Protein AF-A0A2G2ZID5-F1 (afdb_monomer_lite)

pLDDT: mean 74.05, std 18.31, range [33.12, 95.06]

Structure (mmCIF, N/CA/C/O backbone):
data_AF-A0A2G2ZID5-F1
#
_entry.id   AF-A0A2G2ZID5-F1
#
loop_
_atom_site.group_PDB
_atom_site.id
_atom_site.type_symbol
_atom_site.label_atom_id
_atom_site.label_alt_id
_atom_site.label_comp_id
_atom_site.label_asym_id
_atom_site.label_entity_id
_atom_site.label_seq_id
_atom_site.pdbx_PDB_ins_code
_atom_site.Cartn_x
_atom_site.Cartn_y
_atom_site.Cartn_z
_atom_site.occupancy
_atom_site.B_iso_or_equiv
_atom_site.auth_seq_id
_atom_site.auth_comp_id
_atom_site.auth_asym_id
_atom_site.auth_atom_id
_atom_site.pdbx_PDB_model_num
ATOM 1 N N . MET A 1 1 ? 3.042 -4.777 -11.575 1.00 82.94 1 MET A N 1
ATOM 2 C CA . MET A 1 1 ? 2.086 -4.979 -10.453 1.00 82.94 1 MET A CA 1
ATOM 3 C C . MET A 1 1 ? 2.850 -5.056 -9.139 1.00 82.94 1 MET A C 1
ATOM 5 O O . MET A 1 1 ? 4.038 -5.363 -9.163 1.00 82.94 1 MET A O 1
ATOM 9 N N . GLY A 1 2 ? 2.201 -4.764 -8.011 1.00 88.75 2 GLY A N 1
ATOM 10 C CA . GLY A 1 2 ? 2.842 -4.778 -6.697 1.00 88.75 2 GLY A CA 1
ATOM 11 C C . GLY A 1 2 ? 1.893 -5.138 -5.565 1.00 88.75 2 GLY A C 1
ATOM 12 O O . GLY A 1 2 ? 0.688 -4.932 -5.674 1.00 88.75 2 GLY A O 1
ATOM 13 N N . THR A 1 3 ? 2.454 -5.658 -4.482 1.00 91.50 3 THR A N 1
ATOM 14 C CA . THR A 1 3 ? 1.758 -6.021 -3.250 1.00 91.50 3 THR A CA 1
ATOM 15 C C . THR A 1 3 ? 2.470 -5.378 -2.068 1.00 91.50 3 THR A C 1
ATOM 17 O O . THR A 1 3 ? 3.698 -5.417 -1.971 1.00 91.50 3 THR A O 1
ATOM 20 N N . ILE A 1 4 ? 1.684 -4.801 -1.166 1.00 91.50 4 ILE A N 1
ATOM 21 C CA . ILE A 1 4 ? 2.123 -4.209 0.097 1.00 91.50 4 ILE A CA 1
ATOM 22 C C . ILE A 1 4 ? 1.585 -5.058 1.249 1.00 91.50 4 ILE A C 1
ATOM 24 O O . ILE A 1 4 ? 0.416 -5.448 1.239 1.00 91.50 4 ILE A O 1
ATOM 28 N N . LEU A 1 5 ? 2.433 -5.361 2.233 1.00 94.06 5 LEU A N 1
ATOM 29 C CA . LEU A 1 5 ? 1.986 -6.000 3.467 1.00 94.06 5 LEU A CA 1
ATOM 30 C C . LEU A 1 5 ? 1.372 -4.951 4.390 1.00 94.06 5 LEU A C 1
ATOM 32 O O . LEU A 1 5 ? 1.993 -3.922 4.672 1.00 94.06 5 LEU A O 1
ATOM 36 N N . VAL A 1 6 ? 0.171 -5.250 4.879 1.00 93.94 6 VAL A N 1
ATOM 37 C CA . VAL A 1 6 ? -0.600 -4.350 5.733 1.00 93.94 6 VAL A CA 1
ATOM 38 C C . VAL A 1 6 ? -1.066 -5.081 6.982 1.00 93.94 6 VAL A C 1
ATOM 40 O O . VAL A 1 6 ? -1.410 -6.263 6.915 1.00 93.94 6 VAL A O 1
ATOM 43 N N . SER A 1 7 ? -1.106 -4.376 8.108 1.00 94.69 7 SER A N 1
ATOM 44 C CA . SER A 1 7 ? -1.646 -4.894 9.367 1.00 94.69 7 SER A CA 1
ATOM 45 C C . SER A 1 7 ? -2.805 -4.036 9.834 1.00 94.69 7 SER A C 1
ATOM 47 O O . SER A 1 7 ? -2.811 -2.829 9.603 1.00 94.69 7 SER A O 1
ATOM 49 N N . LYS A 1 8 ? -3.770 -4.660 10.510 1.00 95.06 8 LYS A N 1
ATOM 50 C CA . LYS A 1 8 ? -4.816 -3.931 11.222 1.00 95.06 8 LYS A CA 1
ATOM 51 C C . LYS A 1 8 ? -4.335 -3.524 12.606 1.00 95.06 8 LYS A C 1
ATOM 53 O O . LYS A 1 8 ? -3.747 -4.345 13.310 1.00 95.06 8 LYS A O 1
ATOM 58 N N . VAL A 1 9 ? -4.610 -2.287 12.988 1.00 94.56 9 VAL A N 1
ATOM 59 C CA . VAL A 1 9 ? -4.309 -1.718 14.307 1.00 94.56 9 VAL A CA 1
ATOM 60 C C . VAL A 1 9 ? -5.505 -0.920 14.828 1.00 94.56 9 VAL A C 1
ATOM 62 O O . VAL A 1 9 ? -6.477 -0.707 14.108 1.00 94.56 9 VAL A O 1
ATOM 65 N N . SER A 1 10 ? -5.468 -0.501 16.093 1.00 93.38 10 SER A N 1
ATOM 66 C CA . SER A 1 10 ? -6.459 0.436 16.629 1.00 93.38 10 SER A CA 1
ATOM 67 C C . SER A 1 10 ? -6.299 1.825 16.004 1.00 93.38 10 SER A C 1
ATOM 69 O O . SER A 1 10 ? -5.202 2.211 15.595 1.00 93.38 10 SER A O 1
ATOM 71 N N . ALA A 1 11 ? -7.387 2.598 15.980 1.00 88.38 11 ALA A N 1
ATOM 72 C CA . ALA A 1 11 ? -7.381 3.957 15.442 1.00 88.38 11 ALA A CA 1
ATOM 73 C C . ALA A 1 11 ? -6.366 4.869 16.150 1.00 88.38 11 ALA A C 1
ATOM 75 O O . ALA A 1 11 ? -5.655 5.610 15.481 1.00 88.38 11 ALA A O 1
ATOM 76 N N . ASP A 1 12 ? -6.219 4.731 17.473 1.00 87.38 12 ASP A N 1
ATOM 77 C CA . ASP A 1 12 ? -5.268 5.515 18.276 1.00 87.38 12 ASP A CA 1
ATOM 78 C C . ASP A 1 12 ? -3.801 5.274 17.894 1.00 87.38 12 ASP A C 1
ATOM 80 O O . ASP A 1 12 ? -2.930 6.073 18.213 1.00 87.38 12 ASP A O 1
ATOM 84 N N . THR A 1 13 ? -3.505 4.137 17.261 1.00 87.69 13 THR A N 1
ATOM 85 C CA . THR A 1 13 ? -2.150 3.763 16.838 1.00 87.69 13 THR A CA 1
ATOM 86 C C . THR A 1 13 ? -1.945 3.960 15.339 1.00 87.69 13 THR A C 1
ATOM 88 O O . THR A 1 13 ? -0.809 4.115 14.905 1.00 87.69 13 THR A O 1
ATOM 91 N N . ALA A 1 14 ? -3.014 3.966 14.540 1.00 88.94 14 ALA A N 1
ATOM 92 C CA . ALA A 1 14 ? -2.935 4.081 13.085 1.00 88.94 14 ALA A CA 1
ATOM 93 C C . ALA A 1 14 ? -2.243 5.377 12.625 1.00 88.94 14 ALA A C 1
ATOM 95 O O . ALA A 1 14 ? -1.384 5.312 11.742 1.00 88.94 14 ALA A O 1
ATOM 96 N N . SER A 1 15 ? -2.524 6.503 13.295 1.00 84.94 15 SER A N 1
ATOM 97 C CA . SER A 1 15 ? -1.991 7.833 12.956 1.00 84.94 15 SER A CA 1
ATOM 98 C C . SER A 1 15 ? -0.469 7.944 13.064 1.00 84.94 15 SER A C 1
ATOM 100 O O . SER A 1 15 ? 0.147 8.792 12.417 1.00 84.94 15 SER A O 1
ATOM 102 N N . GLU A 1 16 ? 0.162 7.065 13.846 1.00 86.31 16 GLU A N 1
ATOM 103 C CA . GLU A 1 16 ? 1.618 7.018 14.010 1.00 86.31 16 GLU A CA 1
ATOM 104 C C . GLU A 1 16 ? 2.333 6.395 12.796 1.00 86.31 16 GLU A C 1
ATOM 106 O O . GLU A 1 16 ? 3.562 6.466 12.680 1.00 86.31 16 GLU A O 1
ATOM 111 N N . PHE A 1 17 ? 1.580 5.793 11.870 1.00 88.81 17 PHE A N 1
ATOM 112 C CA . PHE A 1 17 ? 2.098 5.054 10.721 1.00 88.81 17 PHE A CA 1
ATOM 113 C C . PHE A 1 17 ? 1.574 5.594 9.379 1.00 88.81 17 PHE A C 1
ATOM 115 O O . PHE A 1 17 ? 0.850 6.584 9.288 1.00 88.81 17 PHE A O 1
ATOM 122 N N . GLY A 1 18 ? 2.010 4.955 8.288 1.00 86.38 18 GLY A N 1
ATOM 123 C CA . GLY A 1 18 ? 1.427 5.166 6.966 1.00 86.38 18 GLY A CA 1
ATOM 124 C C . GLY A 1 18 ? 0.110 4.409 6.848 1.00 86.38 18 GLY A C 1
ATOM 125 O O . GLY A 1 18 ? 0.119 3.176 6.822 1.00 86.38 18 GLY A O 1
ATOM 126 N N . GLU A 1 19 ? -0.993 5.142 6.766 1.00 89.69 19 GLU A N 1
ATOM 127 C CA . GLU A 1 19 ? -2.339 4.599 6.621 1.00 89.69 19 GLU A CA 1
ATOM 128 C C . GLU A 1 19 ? -2.688 4.398 5.147 1.00 89.69 19 GLU A C 1
ATOM 130 O O . GLU A 1 19 ? -2.270 5.157 4.264 1.00 89.69 19 GLU A O 1
ATOM 135 N N . LEU A 1 20 ? -3.485 3.367 4.872 1.00 90.44 20 LEU A N 1
ATOM 136 C CA . LEU A 1 20 ? -3.916 3.055 3.516 1.00 90.44 20 LEU A CA 1
ATOM 137 C C . LEU A 1 20 ? -5.383 2.650 3.422 1.00 90.44 20 LEU A C 1
ATOM 139 O O . LEU A 1 20 ? -5.897 1.859 4.218 1.00 90.44 20 LEU A O 1
ATOM 143 N N . ALA A 1 21 ? -6.034 3.144 2.374 1.00 89.81 21 ALA A N 1
ATOM 144 C CA . ALA A 1 21 ? -7.351 2.700 1.951 1.00 89.81 21 ALA A CA 1
ATOM 145 C C . ALA A 1 21 ? -7.193 1.710 0.797 1.00 89.81 21 ALA A C 1
ATOM 147 O O . ALA A 1 21 ? -6.443 1.956 -0.148 1.00 89.81 21 ALA A O 1
ATOM 148 N N . ALA A 1 22 ? -7.908 0.593 0.865 1.00 90.38 22 ALA A N 1
ATOM 149 C CA . ALA A 1 22 ? -7.933 -0.394 -0.203 1.00 90.38 22 ALA A CA 1
ATOM 150 C C . ALA A 1 22 ? -9.368 -0.811 -0.494 1.00 90.38 22 ALA A C 1
ATOM 152 O O . ALA A 1 22 ? -10.188 -0.873 0.429 1.00 90.38 22 ALA A O 1
ATOM 153 N N . ASP A 1 23 ? -9.642 -1.137 -1.752 1.00 91.69 23 ASP A N 1
ATOM 154 C CA . ASP A 1 23 ? -10.959 -1.583 -2.184 1.00 91.69 23 ASP A CA 1
ATOM 155 C C . ASP A 1 23 ? -11.397 -2.813 -1.359 1.00 91.69 23 ASP A C 1
ATOM 157 O O . ASP A 1 23 ? -10.613 -3.752 -1.156 1.00 91.69 23 ASP A O 1
ATOM 161 N N . PRO A 1 24 ? -12.623 -2.832 -0.810 1.00 89.81 24 PRO A N 1
ATOM 162 C CA . PRO A 1 24 ? -13.062 -3.917 0.056 1.00 89.81 24 PRO A CA 1
ATOM 163 C C . PRO A 1 24 ? -13.211 -5.254 -0.682 1.00 89.81 24 PRO A C 1
ATOM 165 O O . PRO A 1 24 ? -13.099 -6.293 -0.025 1.00 89.81 24 PRO A O 1
ATOM 168 N N . VAL A 1 25 ? -13.410 -5.241 -2.002 1.00 94.12 25 VAL A N 1
ATOM 169 C CA . VAL A 1 25 ? -13.604 -6.419 -2.854 1.00 94.12 25 VAL A CA 1
ATOM 170 C C . VAL A 1 25 ? -12.293 -6.820 -3.531 1.00 94.12 25 VAL A C 1
ATOM 172 O O . VAL A 1 25 ? -11.814 -7.928 -3.295 1.00 94.12 25 VAL A O 1
ATOM 175 N N . THR A 1 26 ? -11.680 -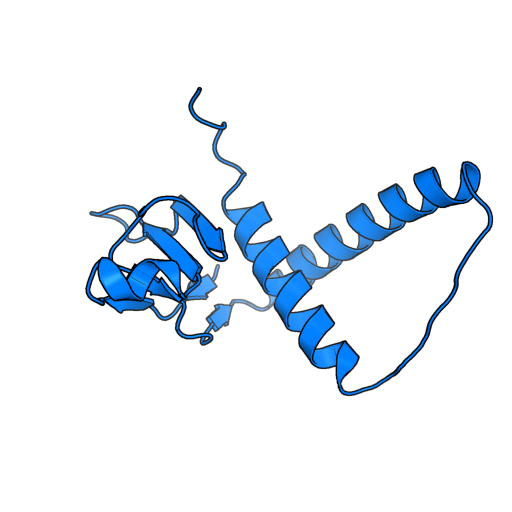5.932 -4.319 1.00 94.12 26 THR A N 1
ATOM 176 C CA . THR A 1 26 ? -10.481 -6.232 -5.126 1.00 94.12 26 THR A CA 1
ATOM 177 C C . THR A 1 26 ? -9.188 -6.205 -4.314 1.00 94.12 26 THR A C 1
ATOM 179 O O . THR A 1 26 ? -8.193 -6.799 -4.724 1.00 94.12 26 THR A O 1
ATOM 182 N N . LYS A 1 27 ? -9.199 -5.557 -3.139 1.00 90.81 27 LYS A N 1
ATOM 183 C CA . LYS A 1 27 ? -8.022 -5.300 -2.284 1.00 90.81 27 LYS A CA 1
ATOM 184 C C . LYS A 1 27 ? -6.951 -4.431 -2.939 1.00 90.81 27 LYS A C 1
ATOM 186 O O . LYS A 1 27 ? -5.834 -4.354 -2.427 1.00 90.81 27 LYS A O 1
ATOM 191 N N . GLU A 1 28 ? -7.284 -3.750 -4.027 1.00 90.94 28 GLU A N 1
ATOM 192 C CA . GLU A 1 28 ? -6.383 -2.797 -4.662 1.00 90.94 28 GLU A CA 1
ATOM 193 C C . GLU A 1 28 ? -6.176 -1.574 -3.766 1.00 90.94 28 GLU A C 1
ATOM 195 O O . GLU A 1 28 ? -7.107 -1.093 -3.121 1.00 90.94 28 GLU A O 1
ATOM 200 N N . LEU A 1 29 ? -4.934 -1.089 -3.703 1.00 88.44 29 LEU A N 1
ATOM 201 C CA . LEU A 1 29 ? -4.565 0.098 -2.937 1.00 88.44 29 LEU A CA 1
ATOM 202 C C . LEU A 1 29 ? -5.139 1.349 -3.619 1.00 88.44 29 LEU A C 1
ATOM 204 O O . LEU A 1 29 ? -4.748 1.668 -4.739 1.00 88.44 29 LEU A O 1
ATOM 208 N N . LEU A 1 30 ? -6.034 2.054 -2.927 1.00 88.25 30 LEU A N 1
ATOM 209 C CA . LEU A 1 30 ? -6.753 3.229 -3.433 1.00 88.25 30 LEU A CA 1
ATOM 210 C C . LEU A 1 30 ? -6.199 4.553 -2.914 1.00 88.25 30 LEU A C 1
ATOM 212 O O . LEU A 1 30 ? -6.257 5.551 -3.624 1.00 88.25 30 LEU A O 1
ATOM 216 N N . HIS A 1 31 ? -5.703 4.583 -1.675 1.00 86.19 31 HIS A N 1
ATOM 217 C CA . HIS A 1 31 ? -5.097 5.779 -1.090 1.00 86.19 31 HIS A CA 1
ATOM 218 C C . HIS A 1 31 ? -3.981 5.398 -0.124 1.00 86.19 31 HIS A C 1
ATOM 220 O O . HIS A 1 31 ? -4.106 4.413 0.604 1.00 86.19 31 HIS A O 1
ATOM 226 N N . TYR A 1 32 ? -2.912 6.190 -0.105 1.00 86.50 32 TYR A N 1
ATOM 227 C CA . TYR A 1 32 ? -1.832 6.090 0.871 1.00 86.50 32 TYR A CA 1
ATOM 228 C C . TYR A 1 32 ? -1.557 7.479 1.448 1.00 86.50 32 TYR A C 1
ATOM 230 O O . TYR A 1 32 ? -1.276 8.412 0.694 1.00 86.50 32 TYR A O 1
ATOM 238 N N . THR A 1 33 ? -1.598 7.598 2.773 1.00 83.94 33 THR A N 1
ATOM 239 C CA . THR A 1 33 ? -1.188 8.801 3.501 1.00 83.94 33 THR A CA 1
ATOM 240 C C . THR A 1 33 ? -0.099 8.429 4.492 1.00 83.94 33 THR A C 1
ATOM 242 O O . THR A 1 33 ? -0.260 7.524 5.305 1.00 83.94 33 THR A O 1
ATOM 245 N N . GLU A 1 34 ? 1.007 9.163 4.461 1.00 80.88 34 GLU A N 1
ATOM 246 C CA . GLU A 1 34 ? 2.033 9.064 5.493 1.00 80.88 34 GLU A CA 1
ATOM 247 C C . GLU A 1 34 ? 1.689 10.020 6.641 1.00 80.88 34 GLU A C 1
ATOM 249 O O . GLU A 1 34 ? 1.624 11.224 6.403 1.00 80.88 34 GLU A O 1
ATOM 254 N N . LYS A 1 35 ? 1.478 9.488 7.857 1.00 72.69 35 LYS A N 1
ATOM 255 C CA . LYS A 1 35 ? 1.176 10.259 9.079 1.00 72.69 35 LYS A CA 1
ATOM 256 C C . LYS A 1 35 ? 0.000 11.217 8.897 1.00 72.69 35 LYS A C 1
ATOM 258 O O . LYS A 1 35 ? 0.167 12.434 8.813 1.00 72.69 35 LYS A O 1
ATOM 263 N N . ALA A 1 36 ? -1.191 10.646 8.776 1.00 74.75 36 ALA A N 1
ATOM 264 C CA . ALA A 1 36 ? -2.396 11.429 8.573 1.00 74.75 36 ALA A CA 1
ATOM 265 C C . ALA A 1 36 ? -2.688 12.316 9.796 1.00 74.75 36 ALA A C 1
ATOM 267 O O . ALA A 1 36 ? -2.626 11.854 10.931 1.00 74.75 36 ALA A O 1
ATOM 268 N N . GLU A 1 37 ? -3.055 13.581 9.569 1.00 79.69 37 GLU A N 1
ATOM 269 C CA . GLU A 1 37 ? -3.550 14.462 10.645 1.00 79.69 37 GLU A CA 1
ATOM 270 C C . GLU A 1 37 ? -4.920 14.009 11.175 1.00 79.69 37 GLU A C 1
ATOM 272 O O . GLU A 1 37 ? -5.315 14.344 12.288 1.00 79.69 37 GLU A O 1
ATOM 277 N N . THR A 1 38 ? -5.655 13.248 10.362 1.00 82.44 38 THR A N 1
ATOM 278 C CA . THR A 1 38 ? -6.968 12.685 10.681 1.00 82.44 38 THR A CA 1
ATOM 279 C C . THR A 1 38 ? -6.978 11.203 10.334 1.00 82.44 38 THR A C 1
ATOM 281 O O . THR A 1 38 ? -6.353 10.799 9.358 1.00 82.44 38 THR A O 1
ATOM 284 N N . PHE A 1 39 ? -7.693 10.398 11.119 1.00 85.44 39 PHE A N 1
ATOM 285 C CA . PHE A 1 39 ? -7.788 8.957 10.895 1.00 85.44 39 PHE A CA 1
ATOM 286 C C . PHE A 1 39 ? -8.425 8.6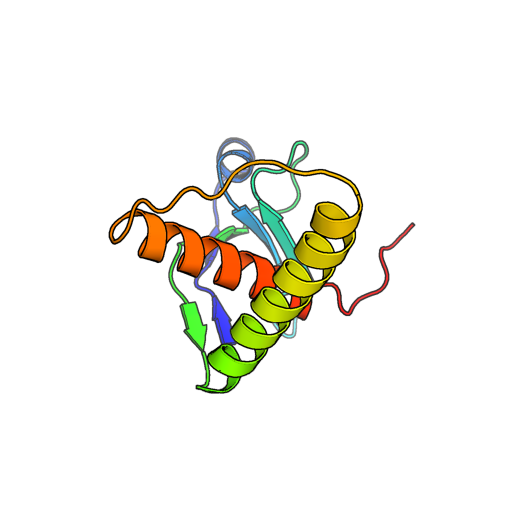40 9.532 1.00 85.44 39 PHE A C 1
ATOM 288 O O . PHE A 1 39 ? -9.548 9.062 9.248 1.00 85.44 39 PHE A O 1
ATOM 295 N N . VAL A 1 40 ? -7.717 7.866 8.711 1.00 86.12 40 VAL A N 1
ATOM 296 C CA . VAL A 1 40 ? -8.141 7.392 7.387 1.00 86.12 40 VAL A CA 1
ATOM 297 C C . VAL A 1 40 ? -8.562 5.924 7.448 1.00 86.12 40 VAL A C 1
ATOM 299 O O . VAL A 1 40 ? -9.593 5.557 6.882 1.00 86.12 40 VAL A O 1
ATOM 302 N N . SER A 1 41 ? -7.757 5.059 8.074 1.00 90.94 41 SER A N 1
ATOM 303 C CA . SER A 1 41 ? -7.932 3.603 8.015 1.00 90.94 41 SER A CA 1
ATOM 304 C C . SER A 1 41 ? -7.230 2.865 9.155 1.00 90.94 41 SER A C 1
ATOM 306 O O . SER A 1 41 ? -6.145 3.234 9.589 1.00 90.94 41 SER A O 1
ATOM 308 N N . ASP A 1 42 ? -7.802 1.728 9.568 1.00 92.88 42 ASP A N 1
ATOM 309 C CA . ASP A 1 42 ? -7.194 0.809 10.539 1.00 92.88 42 ASP A CA 1
ATOM 310 C C . ASP A 1 42 ? -6.032 -0.009 9.950 1.00 92.88 42 ASP A C 1
ATOM 312 O O . ASP A 1 42 ? -5.410 -0.796 10.661 1.00 92.88 42 ASP A O 1
ATOM 316 N N . ARG A 1 43 ? -5.739 0.146 8.651 1.00 94.00 43 ARG A N 1
ATOM 317 C CA . ARG A 1 43 ? -4.694 -0.594 7.935 1.00 94.00 43 ARG A CA 1
ATOM 318 C C . ARG A 1 43 ? -3.434 0.240 7.794 1.00 94.00 43 ARG A C 1
ATOM 320 O O . ARG A 1 43 ? -3.439 1.267 7.116 1.00 94.00 43 ARG A O 1
ATOM 327 N N . ILE A 1 44 ? -2.343 -0.273 8.348 1.00 92.75 44 ILE A N 1
ATOM 328 C CA . ILE A 1 44 ? -1.036 0.379 8.319 1.00 92.75 44 ILE A CA 1
ATOM 329 C C . ILE A 1 44 ? -0.037 -0.372 7.447 1.00 92.75 44 ILE A C 1
ATOM 331 O O . ILE A 1 44 ? -0.062 -1.600 7.340 1.00 92.75 44 ILE A O 1
ATOM 335 N N . ASN A 1 45 ? 0.870 0.386 6.845 1.00 91.31 45 ASN A N 1
ATOM 336 C CA . ASN A 1 45 ? 2.001 -0.113 6.079 1.00 91.31 45 ASN A CA 1
ATOM 337 C C . ASN A 1 45 ? 3.051 -0.781 6.985 1.00 91.31 45 ASN A C 1
ATOM 339 O O . ASN A 1 45 ? 3.573 -0.156 7.906 1.00 91.31 45 ASN A O 1
ATOM 343 N N . CYS A 1 46 ? 3.411 -2.032 6.685 1.00 91.31 46 CYS A N 1
ATOM 344 C CA . CYS A 1 46 ? 4.406 -2.791 7.452 1.00 91.31 46 CYS A CA 1
ATOM 345 C C . CYS A 1 46 ? 5.840 -2.692 6.898 1.00 91.31 46 CYS A C 1
ATOM 347 O O . CYS A 1 46 ? 6.736 -3.367 7.401 1.00 91.31 46 CYS A O 1
ATOM 349 N N . GLY A 1 47 ? 6.076 -1.907 5.843 1.00 87.81 47 GLY A N 1
ATOM 350 C CA . GLY A 1 47 ? 7.404 -1.735 5.243 1.00 87.81 47 GLY A CA 1
ATOM 351 C C . GLY A 1 47 ? 7.886 -2.922 4.402 1.00 87.81 47 GLY A C 1
ATOM 352 O O . GLY A 1 47 ? 9.063 -2.975 4.044 1.00 87.81 47 GLY A O 1
ATOM 353 N N . VAL A 1 48 ? 6.999 -3.864 4.072 1.00 90.31 48 VAL A N 1
ATOM 354 C CA . VAL A 1 48 ? 7.300 -5.022 3.220 1.00 90.31 48 VAL A CA 1
ATOM 355 C C . VAL A 1 48 ? 6.531 -4.897 1.914 1.00 90.31 48 VAL A C 1
ATOM 357 O O . VAL A 1 48 ? 5.306 -4.754 1.911 1.00 90.31 48 VAL A O 1
ATOM 360 N N . TYR A 1 49 ? 7.262 -4.984 0.805 1.00 89.19 49 TYR A N 1
ATOM 361 C CA . TYR A 1 49 ? 6.710 -4.802 -0.528 1.00 89.19 49 TYR A CA 1
ATOM 362 C C . TYR A 1 49 ? 7.273 -5.826 -1.504 1.00 89.19 49 TYR A C 1
ATOM 364 O O . TYR A 1 49 ? 8.469 -6.122 -1.491 1.00 89.19 49 TYR A O 1
ATOM 372 N N . VAL A 1 50 ? 6.414 -6.319 -2.388 1.00 90.69 50 VAL A N 1
ATOM 373 C CA . VAL A 1 50 ? 6.771 -7.239 -3.467 1.00 90.69 50 VAL A CA 1
ATOM 374 C C . VAL A 1 50 ? 6.294 -6.625 -4.770 1.00 90.69 50 VAL A C 1
ATOM 376 O O . VAL A 1 50 ? 5.123 -6.285 -4.901 1.00 90.69 50 VAL A O 1
ATOM 379 N N . PHE A 1 51 ? 7.187 -6.472 -5.741 1.00 88.81 51 PHE A N 1
ATOM 380 C CA . PHE A 1 51 ? 6.863 -5.850 -7.020 1.00 88.81 51 PHE A CA 1
ATOM 381 C C . PHE A 1 51 ? 7.383 -6.675 -8.189 1.00 88.81 51 PHE A C 1
ATOM 383 O O . PHE A 1 51 ? 8.415 -7.339 -8.085 1.00 88.81 51 PHE A O 1
ATOM 390 N N . THR A 1 52 ? 6.698 -6.567 -9.328 1.00 90.56 52 THR A N 1
ATOM 391 C CA . THR A 1 52 ? 7.304 -6.931 -10.612 1.00 90.56 52 THR A CA 1
ATOM 392 C C . THR A 1 52 ? 8.485 -5.995 -10.909 1.00 90.56 52 THR A C 1
ATOM 394 O O . THR A 1 52 ? 8.493 -4.855 -10.429 1.00 90.56 52 THR A O 1
ATOM 397 N N . PRO A 1 53 ? 9.479 -6.423 -11.711 1.00 90.19 53 PRO A N 1
ATOM 398 C CA . PRO A 1 53 ? 10.645 -5.595 -12.042 1.00 90.19 53 PRO A CA 1
ATOM 399 C C . PRO A 1 53 ? 10.310 -4.212 -12.629 1.00 90.19 53 PRO A C 1
ATOM 401 O O . PRO A 1 53 ? 11.104 -3.283 -12.508 1.00 90.19 53 PRO A O 1
ATOM 404 N N . ASP A 1 54 ? 9.114 -4.031 -13.195 1.00 86.81 54 ASP A N 1
ATOM 405 C CA . ASP A 1 54 ? 8.632 -2.752 -13.738 1.00 86.81 54 ASP A CA 1
ATOM 406 C C . ASP A 1 54 ? 8.617 -1.602 -12.720 1.00 86.81 54 ASP A C 1
ATOM 408 O O . ASP A 1 54 ? 8.617 -0.433 -13.110 1.00 86.81 54 ASP A O 1
ATOM 412 N N . ILE A 1 55 ? 8.649 -1.897 -11.414 1.00 85.44 55 ILE A N 1
ATOM 413 C CA . ILE A 1 55 ? 8.753 -0.873 -10.365 1.00 85.44 55 ILE A CA 1
ATOM 414 C C . ILE A 1 55 ? 9.975 0.031 -10.548 1.00 85.44 55 ILE A C 1
ATOM 416 O O . ILE A 1 55 ? 9.915 1.220 -10.236 1.00 85.44 55 ILE A O 1
ATOM 420 N N . PHE A 1 56 ? 11.071 -0.490 -11.107 1.00 86.38 56 PHE A N 1
ATOM 421 C CA . PHE A 1 56 ? 12.260 0.314 -11.367 1.00 86.38 56 PHE A CA 1
ATOM 422 C C . PHE A 1 56 ? 11.995 1.404 -12.410 1.00 86.38 56 PHE A C 1
ATOM 424 O O . PHE A 1 56 ? 12.543 2.497 -12.279 1.00 86.38 56 PHE A O 1
ATOM 431 N N . ASN A 1 57 ? 11.106 1.162 -13.378 1.00 85.25 57 ASN A N 1
ATOM 432 C CA . ASN A 1 57 ? 10.698 2.171 -14.357 1.00 85.25 57 ASN A CA 1
ATOM 433 C C . ASN A 1 57 ? 9.851 3.267 -13.696 1.00 85.25 57 ASN A C 1
ATOM 435 O O . ASN A 1 57 ? 10.087 4.451 -13.929 1.00 85.25 57 ASN A O 1
ATOM 439 N N . ALA A 1 58 ? 8.921 2.893 -12.810 1.00 80.38 58 ALA A N 1
ATOM 440 C CA . ALA A 1 58 ? 8.120 3.856 -12.051 1.00 80.38 58 ALA A CA 1
ATOM 441 C C . ALA A 1 58 ? 8.997 4.734 -11.137 1.00 80.38 58 ALA A C 1
ATOM 443 O O . ALA A 1 58 ? 8.872 5.959 -11.135 1.00 80.38 58 ALA A O 1
ATOM 444 N N . ILE A 1 59 ? 9.949 4.124 -10.421 1.00 83.50 59 ILE A N 1
ATOM 445 C CA . ILE A 1 59 ? 10.925 4.835 -9.581 1.00 83.50 59 ILE A CA 1
ATOM 446 C C . ILE A 1 59 ? 11.781 5.796 -10.418 1.00 83.50 59 ILE A C 1
ATOM 448 O O . ILE A 1 59 ? 12.009 6.940 -10.011 1.00 83.50 59 ILE A O 1
ATOM 452 N N . GLN A 1 60 ? 12.255 5.356 -11.589 1.00 81.62 60 GLN A N 1
ATOM 453 C CA . GLN A 1 60 ? 13.007 6.211 -12.508 1.00 81.62 60 GLN A CA 1
ATOM 454 C C . GLN A 1 60 ? 12.168 7.400 -12.983 1.00 81.62 60 GLN A C 1
ATOM 456 O O . GLN A 1 60 ? 12.655 8.527 -12.927 1.00 81.62 60 GLN A O 1
ATOM 461 N N . GLY A 1 61 ? 10.906 7.177 -13.366 1.00 78.81 61 GLY A N 1
ATOM 462 C CA . GLY A 1 61 ? 9.980 8.238 -13.771 1.00 78.81 61 GLY A CA 1
ATOM 463 C C . GLY A 1 61 ? 9.824 9.323 -12.702 1.00 78.81 61 GLY A C 1
ATOM 464 O O . GLY A 1 61 ? 10.016 10.506 -12.984 1.00 78.81 61 GLY A O 1
ATOM 465 N N . VAL A 1 62 ? 9.596 8.923 -11.445 1.00 78.38 62 VAL A N 1
ATOM 466 C CA . VAL A 1 62 ? 9.511 9.853 -10.304 1.00 78.38 62 VAL A CA 1
ATOM 467 C C . VAL A 1 62 ? 10.837 10.588 -10.072 1.00 78.38 62 VAL A C 1
ATOM 469 O O . VAL A 1 62 ? 10.850 11.788 -9.785 1.00 78.38 62 VAL A O 1
ATOM 472 N N . SER A 1 63 ? 11.974 9.899 -10.204 1.00 74.38 63 SER A N 1
ATOM 473 C CA . SER A 1 63 ? 13.299 10.514 -10.056 1.00 74.38 63 SER A CA 1
ATOM 474 C C . SER A 1 63 ? 13.560 11.582 -11.122 1.00 74.38 63 SER A C 1
ATOM 476 O O . SER A 1 63 ? 14.024 12.675 -10.789 1.00 74.38 63 SER A O 1
ATOM 478 N N . THR A 1 64 ? 13.235 11.294 -12.383 1.00 73.44 64 THR A N 1
ATOM 479 C CA . THR A 1 64 ? 13.396 12.220 -13.512 1.00 73.44 64 THR A CA 1
ATOM 480 C C . THR A 1 64 ? 12.479 13.427 -13.361 1.00 73.44 64 THR A C 1
ATOM 482 O O . THR A 1 64 ? 12.970 14.549 -13.374 1.00 73.44 64 THR A O 1
ATOM 485 N N . GLN A 1 65 ? 11.198 13.228 -13.041 1.00 71.50 65 GLN A N 1
ATOM 486 C CA . GLN A 1 65 ? 10.262 14.330 -12.788 1.00 71.50 65 GLN A CA 1
ATOM 487 C C . GLN A 1 65 ? 10.736 15.245 -11.643 1.00 71.50 65 GLN A C 1
ATOM 489 O O . GLN A 1 65 ? 10.662 16.474 -11.732 1.00 71.50 65 GLN A O 1
ATOM 494 N N . ARG A 1 66 ? 11.277 14.665 -10.560 1.00 69.38 66 ARG A N 1
ATOM 495 C CA . ARG A 1 66 ? 11.881 15.434 -9.459 1.00 69.38 66 ARG A CA 1
ATOM 496 C C . ARG A 1 66 ? 13.126 16.201 -9.908 1.00 69.38 66 ARG A C 1
ATOM 498 O O . ARG A 1 66 ? 13.305 17.338 -9.473 1.00 69.38 66 ARG A O 1
ATOM 505 N N . LYS A 1 67 ? 13.977 15.610 -10.755 1.00 67.75 67 LYS A N 1
ATOM 506 C CA . LYS A 1 67 ? 15.153 16.285 -11.329 1.00 67.75 67 LYS A CA 1
ATOM 507 C C . LYS A 1 67 ? 14.748 17.430 -12.245 1.00 67.75 67 LYS A C 1
ATOM 509 O O . LYS A 1 67 ? 15.317 18.502 -12.102 1.00 67.75 67 LYS A O 1
ATOM 514 N N . ASP A 1 68 ? 13.752 17.248 -13.101 1.00 64.19 68 ASP A N 1
ATOM 515 C CA . ASP A 1 68 ? 13.277 18.283 -14.021 1.00 64.19 68 ASP A CA 1
ATOM 516 C C . ASP A 1 68 ? 12.672 19.460 -13.256 1.00 64.19 68 ASP A C 1
ATOM 518 O O . ASP A 1 68 ? 13.037 20.613 -13.492 1.00 64.19 68 ASP A O 1
ATOM 522 N N . ARG A 1 69 ? 11.854 1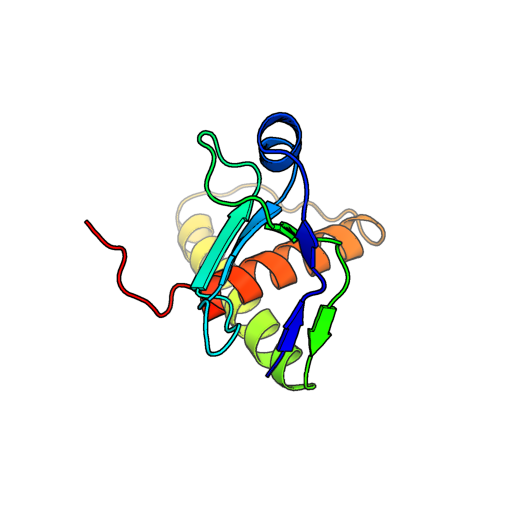9.180 -12.232 1.00 65.44 69 ARG A N 1
ATOM 523 C CA . ARG A 1 69 ? 11.345 20.206 -11.311 1.00 65.44 69 ARG A CA 1
ATOM 524 C C . ARG A 1 69 ? 12.474 20.913 -10.555 1.00 65.44 69 ARG A C 1
ATOM 526 O O . ARG A 1 69 ? 12.427 22.127 -10.369 1.00 65.44 69 ARG A O 1
ATOM 533 N N . ALA A 1 70 ? 13.491 20.173 -10.114 1.00 63.19 70 ALA A N 1
ATOM 534 C CA . ALA A 1 70 ? 1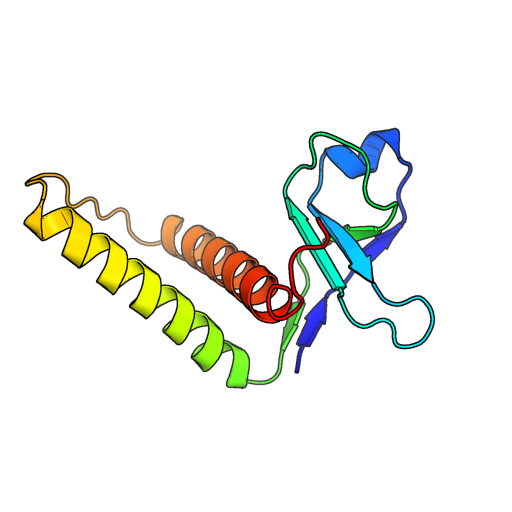4.658 20.749 -9.452 1.00 63.19 70 ALA A CA 1
ATOM 535 C C . ALA A 1 70 ? 15.532 21.566 -10.415 1.00 63.19 70 ALA A C 1
ATOM 537 O O . ALA A 1 70 ? 16.091 22.568 -9.993 1.00 63.19 70 ALA A O 1
ATOM 538 N N . ASN A 1 71 ? 15.641 21.184 -11.688 1.00 59.69 71 ASN A N 1
ATOM 539 C CA . ASN A 1 71 ? 16.373 21.928 -12.710 1.00 59.69 71 ASN A CA 1
ATOM 540 C C . ASN A 1 71 ? 15.645 23.225 -13.074 1.00 59.69 71 ASN A C 1
ATOM 542 O O . ASN A 1 71 ? 16.275 24.275 -13.055 1.00 59.69 71 ASN A O 1
ATOM 546 N N . LEU A 1 72 ? 14.321 23.192 -13.258 1.00 59.47 72 LEU A N 1
ATOM 547 C CA . LEU A 1 72 ? 13.484 24.397 -13.355 1.00 59.47 72 LEU A CA 1
ATOM 548 C C . LEU A 1 72 ? 13.689 25.331 -12.152 1.00 59.47 72 LEU A C 1
ATOM 550 O O . LEU A 1 72 ? 13.831 26.539 -12.316 1.00 59.47 72 LEU A O 1
ATOM 554 N N . ARG A 1 73 ? 13.780 24.769 -10.939 1.00 54.16 73 ARG A N 1
ATOM 555 C CA . ARG A 1 73 ? 14.067 25.535 -9.717 1.00 54.16 73 ARG A CA 1
ATOM 556 C C . ARG A 1 73 ? 15.512 26.052 -9.654 1.00 54.16 73 ARG A C 1
ATOM 558 O O . ARG A 1 73 ? 15.726 27.148 -9.155 1.00 54.16 73 ARG A O 1
ATOM 565 N N . ARG A 1 74 ? 16.498 25.313 -10.177 1.00 47.38 74 ARG A N 1
ATOM 566 C CA . ARG A 1 74 ? 17.914 25.731 -10.244 1.00 47.38 74 ARG A CA 1
ATOM 567 C C . ARG A 1 74 ? 18.164 26.856 -11.242 1.00 47.38 74 ARG A C 1
ATOM 569 O O . ARG A 1 74 ? 19.002 27.701 -10.964 1.00 47.38 74 ARG A O 1
ATOM 576 N N . VAL A 1 75 ? 17.420 26.917 -12.349 1.00 50.69 75 VAL A N 1
ATOM 577 C CA . VAL A 1 75 ? 17.441 28.090 -13.247 1.00 50.69 75 VAL A CA 1
ATOM 578 C C . VAL A 1 75 ? 16.899 29.341 -12.524 1.00 50.69 75 VAL A C 1
ATOM 580 O O . VAL A 1 75 ? 17.211 30.459 -12.915 1.00 50.69 75 VAL A O 1
ATOM 583 N N . SER A 1 76 ? 16.156 29.164 -11.422 1.00 47.91 76 SER A N 1
ATOM 584 C CA . SER A 1 76 ? 15.604 30.242 -10.588 1.00 47.91 76 SER A CA 1
ATOM 585 C C . SER A 1 76 ? 16.396 30.550 -9.305 1.00 47.91 76 SER A C 1
ATOM 587 O O . SER A 1 76 ? 16.161 31.600 -8.708 1.00 47.91 76 SER A O 1
ATOM 589 N N . SER A 1 77 ? 17.304 29.693 -8.830 1.00 36.75 77 SER A N 1
ATOM 590 C CA . SER A 1 77 ? 18.121 29.985 -7.643 1.00 36.75 77 SER A CA 1
ATOM 591 C C . SER A 1 77 ? 19.386 29.135 -7.594 1.00 36.75 77 SER A C 1
ATOM 593 O O . SER A 1 77 ? 19.353 27.902 -7.605 1.00 36.75 77 SER A O 1
ATOM 595 N N . PHE A 1 78 ? 20.507 29.838 -7.506 1.00 44.53 78 PHE A N 1
ATOM 596 C CA . PHE A 1 78 ? 21.849 29.326 -7.297 1.00 44.53 78 PHE A CA 1
ATOM 597 C C . PHE A 1 78 ? 22.025 28.987 -5.811 1.00 44.53 78 PHE A C 1
ATOM 599 O O . PHE A 1 78 ? 22.273 29.900 -5.042 1.00 44.53 78 PHE A O 1
ATOM 606 N N . GLU A 1 79 ? 21.858 27.722 -5.395 1.00 47.94 79 GLU A N 1
ATOM 607 C CA . GLU A 1 79 ? 22.562 27.144 -4.229 1.00 47.94 79 GLU A CA 1
ATOM 608 C C . GLU A 1 79 ? 22.284 25.642 -3.985 1.00 47.94 79 GLU A C 1
ATOM 610 O O . GLU A 1 79 ? 21.195 25.118 -4.220 1.00 47.94 79 GLU A O 1
ATOM 615 N N . ALA A 1 80 ? 23.319 24.991 -3.439 1.00 40.06 80 ALA A N 1
ATOM 616 C CA . ALA A 1 80 ? 23.359 23.725 -2.697 1.00 40.06 80 ALA A CA 1
ATOM 617 C C . ALA A 1 80 ? 23.312 22.379 -3.462 1.00 40.06 80 ALA A C 1
ATOM 619 O O . ALA A 1 80 ? 22.288 21.709 -3.626 1.00 40.06 80 ALA A O 1
ATOM 620 N N . LEU A 1 81 ? 24.517 21.914 -3.810 1.00 48.72 81 LEU A N 1
ATOM 621 C CA . LEU A 1 81 ? 24.903 20.500 -3.853 1.00 48.72 81 LEU A CA 1
ATOM 622 C C . LEU A 1 81 ? 25.098 19.990 -2.416 1.00 48.72 81 LEU A C 1
ATOM 624 O O . LEU A 1 81 ? 25.783 20.657 -1.650 1.00 48.72 81 LEU A O 1
ATOM 628 N N . GLN A 1 82 ? 24.584 18.807 -2.062 1.00 49.81 82 GLN A N 1
ATOM 629 C CA . GLN A 1 82 ? 25.018 18.063 -0.867 1.00 49.81 82 GLN A CA 1
ATOM 630 C C . GLN A 1 82 ? 25.024 16.544 -1.147 1.00 49.81 82 GLN A C 1
ATOM 632 O O . GLN A 1 82 ? 23.959 15.966 -1.396 1.00 49.81 82 GLN A O 1
ATOM 637 N N . PRO A 1 83 ? 26.200 15.883 -1.130 1.00 51.34 83 PRO A N 1
ATOM 638 C CA . PRO A 1 83 ? 26.343 14.435 -1.213 1.00 51.34 83 PRO A CA 1
ATOM 639 C C . PRO A 1 83 ? 26.781 13.843 0.142 1.00 51.34 83 PRO A C 1
ATOM 641 O O . PRO A 1 83 ? 27.910 14.038 0.575 1.00 51.34 83 PRO A O 1
ATOM 644 N N . ALA A 1 84 ? 25.924 13.045 0.782 1.00 39.28 84 ALA A N 1
ATOM 645 C CA . ALA A 1 84 ? 26.315 12.149 1.874 1.00 39.28 84 ALA A CA 1
ATOM 646 C C . ALA A 1 84 ? 25.843 10.741 1.501 1.00 39.28 84 ALA A C 1
ATOM 648 O O . ALA A 1 84 ? 24.651 10.481 1.393 1.00 39.28 84 ALA A O 1
ATOM 649 N N . ASN A 1 85 ? 26.779 9.853 1.170 1.00 54.94 85 ASN A N 1
ATOM 650 C CA . ASN A 1 85 ? 26.531 8.708 0.298 1.00 54.94 85 ASN A CA 1
ATOM 651 C C . ASN A 1 85 ? 26.703 7.393 1.079 1.00 54.94 85 ASN A C 1
ATOM 653 O O . ASN A 1 85 ? 27.829 7.024 1.397 1.00 54.94 85 ASN A O 1
ATOM 657 N N . ARG A 1 86 ? 25.580 6.735 1.421 1.00 47.38 86 ARG A N 1
ATOM 658 C CA . ARG A 1 86 ? 25.349 5.268 1.567 1.00 47.38 86 ARG A CA 1
ATOM 659 C C . ARG A 1 86 ? 24.151 4.955 2.477 1.00 47.38 86 ARG A C 1
ATOM 661 O O . ARG A 1 86 ? 23.272 4.220 2.047 1.00 47.38 86 ARG A O 1
ATOM 668 N N . LEU A 1 87 ? 24.026 5.571 3.658 1.00 42.91 87 LEU A N 1
ATOM 669 C CA . LEU A 1 87 ? 22.808 5.441 4.487 1.00 42.91 87 LEU A CA 1
ATOM 670 C C . LEU A 1 87 ? 21.634 6.234 3.878 1.00 42.91 87 LEU A C 1
ATOM 672 O O . LEU A 1 87 ? 20.523 5.726 3.752 1.00 42.91 87 LEU A O 1
ATOM 676 N N . PHE A 1 88 ? 21.928 7.429 3.357 1.00 43.34 88 PHE A N 1
ATOM 677 C CA . PHE A 1 88 ? 20.998 8.262 2.585 1.00 43.34 88 PHE A CA 1
ATOM 678 C C . PHE A 1 88 ? 20.477 7.597 1.308 1.00 43.34 88 PHE A C 1
ATOM 680 O O . PHE A 1 88 ? 19.388 7.936 0.857 1.00 43.34 88 PHE A O 1
ATOM 687 N N . ALA A 1 89 ? 21.216 6.653 0.717 1.00 47.28 89 ALA A N 1
ATOM 688 C CA . ALA A 1 89 ? 20.745 5.942 -0.469 1.00 47.28 89 ALA A CA 1
ATOM 689 C C . ALA A 1 89 ? 19.545 5.034 -0.143 1.00 47.28 89 ALA A C 1
ATOM 691 O O . ALA A 1 89 ? 18.624 4.948 -0.951 1.00 47.28 89 ALA A O 1
ATOM 692 N N . ARG A 1 90 ? 19.514 4.417 1.053 1.00 50.28 90 ARG A N 1
ATOM 693 C CA . ARG A 1 90 ? 18.367 3.611 1.514 1.00 50.28 90 ARG A CA 1
ATOM 694 C C . ARG A 1 90 ? 17.142 4.480 1.790 1.00 50.28 90 ARG A C 1
ATOM 696 O O . ARG A 1 90 ? 16.068 4.135 1.313 1.00 50.28 90 ARG A O 1
ATOM 703 N N . PHE A 1 91 ? 17.313 5.618 2.471 1.00 50.16 91 PHE A N 1
ATOM 704 C CA . PHE A 1 91 ? 16.221 6.580 2.686 1.00 50.16 91 PHE A CA 1
ATOM 705 C C . PHE A 1 91 ? 15.663 7.091 1.357 1.00 50.16 91 PHE A C 1
ATOM 707 O O . PHE A 1 91 ? 14.470 7.000 1.116 1.00 50.16 91 PHE A O 1
ATOM 714 N N . ARG A 1 92 ? 16.537 7.469 0.418 1.00 64.81 92 ARG A N 1
ATOM 715 C CA . ARG A 1 92 ? 16.130 7.914 -0.922 1.00 64.81 92 ARG A CA 1
ATOM 716 C C . ARG A 1 92 ? 15.365 6.846 -1.696 1.00 64.81 92 ARG A C 1
ATOM 718 O O . ARG A 1 92 ? 14.460 7.198 -2.441 1.00 64.81 92 ARG A O 1
ATOM 725 N N . LEU A 1 93 ? 15.732 5.572 -1.556 1.00 67.44 93 LEU A N 1
ATOM 726 C CA . LEU A 1 93 ? 15.027 4.477 -2.218 1.00 67.44 93 LEU A CA 1
ATOM 727 C C . LEU A 1 93 ? 13.638 4.261 -1.608 1.00 67.44 93 LEU A C 1
ATOM 729 O O . LEU A 1 93 ? 12.690 4.085 -2.361 1.00 67.44 93 LEU A O 1
ATOM 733 N N . LEU A 1 94 ? 13.512 4.317 -0.278 1.00 68.38 94 LEU A N 1
ATOM 734 C CA . LEU A 1 94 ? 12.223 4.208 0.405 1.00 68.38 94 LEU A CA 1
ATOM 735 C C . LEU A 1 94 ? 11.323 5.410 0.090 1.00 68.38 94 LEU A C 1
ATOM 737 O O . LEU A 1 94 ? 10.169 5.212 -0.260 1.00 68.38 94 LEU A O 1
ATOM 741 N N . ASP A 1 95 ? 11.862 6.628 0.089 1.00 72.94 95 ASP A N 1
ATOM 742 C CA . ASP A 1 95 ? 11.126 7.842 -0.283 1.00 72.94 95 ASP A CA 1
ATOM 743 C C . ASP A 1 95 ? 10.670 7.808 -1.746 1.00 72.94 95 ASP A C 1
ATOM 745 O O . ASP A 1 95 ? 9.577 8.261 -2.081 1.00 72.94 95 ASP A O 1
ATOM 749 N N . LEU A 1 96 ? 11.518 7.302 -2.648 1.00 74.81 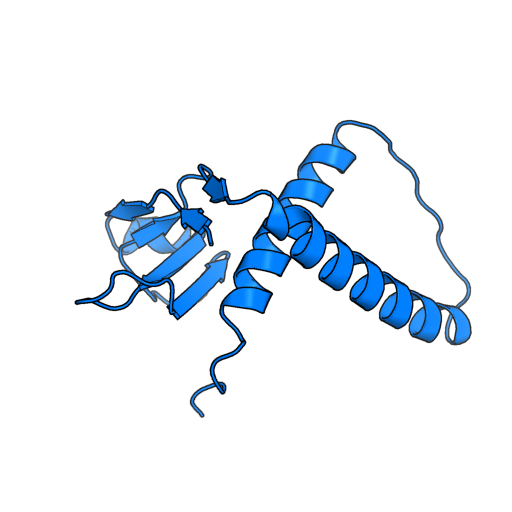96 LEU A N 1
ATOM 750 C CA . LEU A 1 96 ? 11.167 7.122 -4.056 1.00 74.81 96 LEU A CA 1
ATOM 751 C C . LEU A 1 96 ? 10.155 5.994 -4.241 1.00 74.81 96 LEU A C 1
ATOM 753 O O . LEU A 1 96 ? 9.301 6.110 -5.112 1.00 74.81 96 LEU A O 1
ATOM 757 N N . LEU A 1 97 ? 10.228 4.935 -3.433 1.00 78.94 97 LEU A N 1
ATOM 758 C CA . LEU A 1 97 ? 9.267 3.842 -3.446 1.00 78.94 97 LEU A CA 1
ATOM 759 C C . LEU A 1 97 ? 7.905 4.314 -2.937 1.00 78.94 97 LEU A C 1
ATOM 761 O O . LEU A 1 97 ? 6.913 4.089 -3.612 1.00 78.94 97 LEU A O 1
ATOM 765 N N . LEU A 1 98 ? 7.855 5.025 -1.810 1.00 78.00 98 LEU A N 1
ATOM 766 C CA . LEU A 1 98 ? 6.634 5.629 -1.274 1.00 78.00 98 LEU A CA 1
ATOM 767 C C . LEU A 1 98 ? 6.060 6.674 -2.233 1.00 78.00 98 LEU A C 1
ATOM 769 O O . LEU A 1 98 ? 4.856 6.703 -2.461 1.00 78.00 98 LEU A O 1
ATOM 773 N N . ALA A 1 99 ? 6.911 7.480 -2.872 1.00 75.94 99 ALA A N 1
ATOM 774 C CA . ALA A 1 99 ? 6.471 8.408 -3.906 1.00 75.94 99 ALA A CA 1
ATOM 775 C C . ALA A 1 99 ? 5.968 7.691 -5.166 1.00 75.94 99 ALA A C 1
ATOM 777 O O . ALA A 1 99 ? 5.005 8.153 -5.766 1.00 75.94 99 ALA A O 1
ATOM 778 N N . ALA A 1 100 ? 6.582 6.575 -5.566 1.00 78.56 100 ALA A N 1
ATOM 779 C CA . ALA A 1 100 ? 6.104 5.751 -6.671 1.00 78.56 100 ALA A CA 1
ATOM 780 C C . ALA A 1 100 ? 4.774 5.076 -6.320 1.00 78.56 100 ALA A C 1
ATOM 782 O O . ALA A 1 100 ? 3.870 5.090 -7.144 1.00 78.56 100 ALA A O 1
ATOM 783 N N . ILE A 1 101 ? 4.617 4.568 -5.094 1.00 77.25 101 ILE A N 1
ATOM 784 C CA . ILE A 1 101 ? 3.350 4.046 -4.571 1.00 77.25 101 ILE A CA 1
ATOM 785 C C . ILE A 1 101 ? 2.289 5.148 -4.621 1.00 77.25 101 ILE A C 1
ATOM 787 O O . ILE A 1 101 ? 1.248 4.953 -5.234 1.00 77.25 101 ILE A O 1
ATOM 791 N N . GLY A 1 102 ? 2.581 6.338 -4.090 1.00 71.50 102 GLY A N 1
ATOM 792 C CA . GLY A 1 102 ? 1.690 7.494 -4.179 1.00 71.50 102 GLY A CA 1
ATOM 793 C C . GLY A 1 102 ? 1.349 7.870 -5.624 1.00 71.50 102 GLY A C 1
ATOM 794 O O . GLY A 1 102 ? 0.195 8.121 -5.929 1.00 71.50 102 GLY A O 1
ATOM 795 N N . HIS A 1 103 ? 2.308 7.849 -6.549 1.00 66.62 103 HIS A N 1
ATOM 796 C CA . HIS A 1 103 ? 2.068 8.173 -7.959 1.00 66.62 103 HIS A CA 1
ATOM 797 C C . HIS A 1 103 ? 1.281 7.081 -8.710 1.00 66.62 103 HIS A C 1
ATOM 799 O O . HIS A 1 103 ? 0.536 7.405 -9.633 1.00 66.62 103 HIS A O 1
ATOM 805 N N . LEU A 1 104 ? 1.423 5.806 -8.328 1.00 62.66 104 LEU A N 1
ATOM 806 C CA . LEU A 1 104 ? 0.566 4.716 -8.812 1.00 62.66 104 LEU A CA 1
ATOM 807 C C . LEU A 1 104 ? -0.877 4.879 -8.318 1.00 62.66 104 LEU A C 1
ATOM 809 O O . LEU A 1 104 ? -1.810 4.517 -9.024 1.00 62.66 104 LEU A O 1
ATOM 813 N N . VAL A 1 105 ? -1.046 5.430 -7.118 1.00 59.03 105 VAL A N 1
ATOM 814 C CA . VAL A 1 105 ? -2.337 5.578 -6.440 1.00 59.03 105 VAL A CA 1
ATOM 815 C C . VAL A 1 105 ? -3.070 6.868 -6.856 1.00 59.03 105 VAL A C 1
ATOM 817 O O . VAL A 1 105 ? -4.279 6.866 -7.067 1.00 59.03 105 VAL A O 1
ATOM 820 N N . VAL A 1 106 ? -2.343 7.967 -7.092 1.00 52.16 106 VAL A N 1
ATOM 821 C CA . VAL A 1 106 ? -2.872 9.297 -7.482 1.00 52.16 106 VAL A CA 1
ATOM 822 C C . VAL A 1 106 ? -3.291 9.372 -8.968 1.00 52.16 106 VAL A C 1
ATOM 824 O O . VAL A 1 106 ? -3.646 10.432 -9.475 1.00 52.16 106 VAL A O 1
ATOM 827 N N . GLY A 1 107 ? -3.345 8.240 -9.676 1.00 43.31 107 GLY A N 1
ATOM 828 C CA . GLY A 1 107 ? -4.068 8.136 -10.952 1.00 43.31 107 GLY A CA 1
ATOM 829 C C . GLY A 1 107 ? -5.593 8.304 -10.820 1.00 43.31 107 GLY A C 1
ATOM 830 O O . GLY A 1 107 ? -6.278 8.420 -11.834 1.00 43.31 107 GLY A O 1
ATOM 831 N N . CYS A 1 108 ? -6.126 8.339 -9.594 1.00 38.56 108 CYS A N 1
ATOM 832 C CA . CYS A 1 108 ? -7.530 8.610 -9.295 1.00 38.56 108 CYS A CA 1
ATOM 833 C C . CYS A 1 108 ? -7.740 10.122 -9.047 1.00 38.56 108 CYS A C 1
ATOM 835 O O . CYS A 1 108 ? -6.962 10.718 -8.292 1.00 38.56 108 CYS A O 1
ATOM 837 N N . PRO A 1 109 ? -8.747 10.779 -9.662 1.00 34.62 109 PRO A N 1
ATOM 838 C CA . PRO A 1 109 ? -9.006 12.196 -9.435 1.00 34.62 109 PRO A CA 1
ATOM 839 C C . PRO A 1 109 ? -9.243 12.421 -7.944 1.00 34.62 109 PRO A C 1
ATOM 841 O O . PRO A 1 109 ? -10.010 11.694 -7.315 1.00 34.62 109 PRO A O 1
ATOM 844 N N . ARG A 1 110 ? -8.560 13.426 -7.384 1.00 39.34 110 ARG A N 1
ATOM 845 C CA . ARG A 1 110 ? -8.829 13.914 -6.029 1.00 39.34 110 ARG A CA 1
ATOM 846 C C . ARG A 1 110 ? -10.338 14.133 -5.920 1.00 39.34 110 ARG A C 1
ATOM 848 O O . ARG A 1 110 ? -10.869 14.965 -6.657 1.00 39.34 110 ARG A O 1
ATOM 855 N N . LEU A 1 111 ? -11.019 13.361 -5.069 1.00 33.12 111 LEU A N 1
ATOM 856 C CA . LEU A 1 111 ? -12.376 13.726 -4.681 1.00 33.12 111 LEU A CA 1
ATOM 857 C C . LEU A 1 111 ? -12.325 15.133 -4.051 1.00 33.12 111 LEU A C 1
ATOM 859 O O . LEU A 1 111 ? -11.325 15.447 -3.396 1.00 33.12 111 LEU A O 1
ATOM 863 N N . PRO A 1 112 ? -13.332 15.976 -4.339 1.00 38.19 112 PRO A N 1
ATOM 864 C CA . PRO A 1 112 ? -13.371 17.379 -3.935 1.00 38.19 112 PRO A CA 1
ATOM 865 C C . PRO A 1 112 ? -13.351 17.572 -2.417 1.00 38.19 112 PRO A C 1
ATOM 867 O O . PRO A 1 112 ? -13.889 16.698 -1.699 1.00 38.19 112 PRO A O 1
#

Sequence (112 aa):
MGTILVSKVSADTASEFGELAADPVTKELLHYTEKAETFVSDRINCGVYVFTPDIFNAIQGVSTQRKDRANLRRVSSFEALQPANRLFARFRLLDLLLAAIGHLVVGCPRLP

Radius of gyration: 16.29 Å; chains: 1; bounding box: 40×38×33 Å

Secondary structure (DSSP, 8-state):
-EEEEEEE--HHHHTTSEEEEE-TTT--EEEEEES-SS---SEEEEEEEEE-TTHHHHHHHHHHHHHHHHHHHHTT---------SHHHHHHHHHHHHHHHHHHHTTS----

Organism: Capsicum annuum (NCBI:txid4072)

Foldseek 3Di:
DKDFDKDFDDQVCQLCAWDFDADPPPRHTQDIDGNDPDRDDRIGTPPDMDDDPCLVVLLVVLVVVVVVVVVVVCVVDDDDDDDDDDVVVVVSVVVSSVVSVRVVNPVDDPDD

InterPro domains:
  IPR029044 Nucleotide-diphospho-sugar transferases [G3DSA:3.90.550.10] (1-96)
  IPR029044 Nucleotide-diphospho-sugar transferases [SSF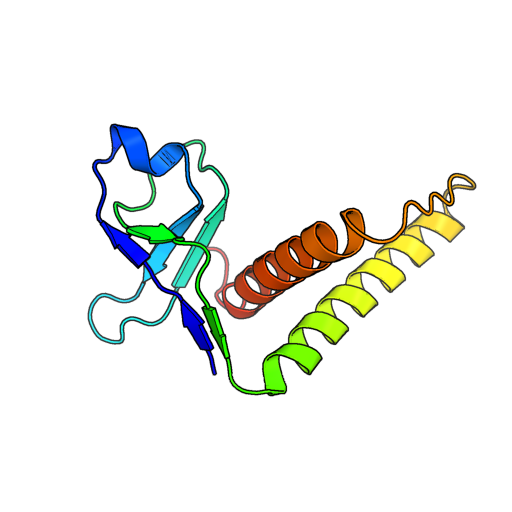53448] (5-86)
  IPR050486 Mannose-1-phosphate guanyltransferase [PTHR22572] (1-61)